Protein AF-A0AAV2IL56-F1 (afdb_monomer)

Mean predicted aligned error: 8.94 Å

Solvent-accessible surface area (backbone atoms only — not comparable to full-atom values): 4453 Å² total; per-residue (Å²): 116,92,79,86,81,94,77,74,90,60,84,66,76,82,43,36,76,92,33,35,73,49,68,42,69,79,79,70,42,42,39,42,32,79,31,33,34,62,78,30,18,77,39,69,43,72,56,52,81,74,64,78,56,61,92,75,43,47,68,43,61,55,96,32,37,81,40,67,43,78,111

Secondary structure (DSSP, 8-state):
--S---S---------TTTEEEEETTTTEEEEPTTEESTTS-EEP-GGGG--SPTTEEEEEETTEEEEEE-

Radius of gyration: 16.88 Å; Cα contacts (8 Å, |Δi|>4): 126; chains: 1; bounding box: 32×14×53 Å

Foldseek 3Di:
DPDDDDDDLPLDQPADPLFFPDAPSVVSATHGDQQFDDRRSPDGDQPCVVVPEDPQWDWDQDSSDIDTHHD

Organism: Lymnaea stagnalis (NCBI:txid6523)

Nearest PDB structures (foldseek):
  4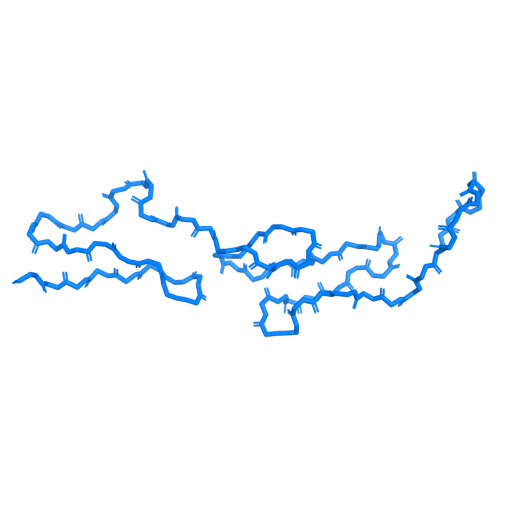cue-assembly1_A-2  TM=7.996E-01  e=6.418E-04  Homo sapiens
  9b3n-assembly1_A  TM=7.610E-01  e=9.654E-04  Homo sapiens
  4xl1-assembly2_D  TM=6.916E-01  e=9.654E-04  Rattus norvegicus
  5uk5-assembly1_A  TM=7.092E-01  e=1.452E-03  Rattus norvegicus
  5fm9-assembly1_A-2  TM=5.870E-01  e=1.033E-03  Homo sapiens

pLDDT: mean 80.7, std 12.44, range [47.09, 92.62]

Sequence (71 aa):
CPQHWAKGCIPSCSCAKHKTLYCDINKGECVCKPGWTGYNCEMEVDLCSSNSCPANTTCETEDGILSCRCK

Structure (mmCIF, N/CA/C/O backbone):
data_AF-A0AAV2IL56-F1
#
_entry.id   AF-A0AAV2IL56-F1
#
loop_
_atom_site.group_PDB
_atom_site.id
_atom_site.type_symbol
_atom_site.label_atom_id
_atom_site.label_alt_id
_atom_site.label_comp_id
_atom_site.label_asym_id
_atom_site.label_entity_id
_atom_site.label_seq_id
_atom_site.pdbx_PDB_ins_code
_atom_site.Cartn_x
_atom_site.Cartn_y
_atom_site.Cartn_z
_atom_site.occupancy
_atom_site.B_iso_or_equiv
_atom_site.auth_seq_id
_atom_site.auth_comp_id
_atom_site.auth_asym_id
_atom_site.auth_atom_id
_atom_site.pdbx_PDB_model_num
ATOM 1 N N . CYS A 1 1 ? 9.083 -2.673 -23.064 1.00 51.31 1 CYS A N 1
ATOM 2 C CA . CYS A 1 1 ? 7.675 -2.472 -23.470 1.00 51.31 1 CYS A CA 1
ATOM 3 C C . CYS A 1 1 ? 7.531 -2.661 -24.972 1.00 51.31 1 CYS A C 1
ATOM 5 O O . CYS A 1 1 ? 8.485 -2.338 -25.681 1.00 51.31 1 CYS A O 1
ATOM 7 N N . PRO A 1 2 ? 6.397 -3.194 -25.458 1.00 56.81 2 PRO A N 1
ATOM 8 C CA . PRO A 1 2 ? 6.171 -3.428 -26.877 1.00 56.81 2 PRO A CA 1
ATOM 9 C C . PRO A 1 2 ? 6.117 -2.076 -27.601 1.00 56.81 2 PRO A C 1
ATOM 11 O O . PRO A 1 2 ? 5.157 -1.327 -27.519 1.00 56.81 2 PRO A O 1
ATOM 14 N N . GLN A 1 3 ? 7.268 -1.729 -28.163 1.00 64.88 3 GLN A N 1
ATOM 15 C CA . GLN A 1 3 ? 7.520 -0.918 -29.346 1.00 64.88 3 GLN A CA 1
ATOM 16 C C . GLN A 1 3 ? 6.423 0.091 -29.784 1.00 64.88 3 GLN A C 1
ATOM 18 O O . GLN A 1 3 ? 5.481 -0.252 -30.487 1.00 64.88 3 GLN A O 1
ATOM 23 N N . HIS A 1 4 ? 6.718 1.367 -29.468 1.00 53.69 4 HIS A N 1
ATOM 24 C CA . HIS A 1 4 ? 6.367 2.626 -30.165 1.00 53.69 4 HIS A CA 1
ATOM 25 C C . HIS A 1 4 ? 5.118 3.429 -29.732 1.00 53.69 4 HIS A C 1
ATOM 27 O O . HIS A 1 4 ? 4.069 3.357 -30.353 1.00 53.69 4 HIS A O 1
ATOM 33 N N . TRP A 1 5 ? 5.309 4.375 -28.799 1.00 47.09 5 TRP A N 1
ATOM 34 C CA . TRP A 1 5 ? 5.449 5.808 -29.134 1.00 47.09 5 TRP A CA 1
ATOM 35 C C . TRP A 1 5 ? 6.277 6.512 -28.043 1.00 47.09 5 TRP A C 1
ATOM 37 O O . TRP A 1 5 ? 6.137 6.245 -26.852 1.00 47.09 5 TRP A O 1
ATOM 47 N N . ALA A 1 6 ? 7.232 7.338 -28.457 1.00 51.22 6 ALA A N 1
ATOM 48 C CA . ALA A 1 6 ? 8.356 7.776 -27.639 1.00 51.22 6 ALA A CA 1
ATOM 49 C C . ALA A 1 6 ? 7.997 8.844 -26.591 1.00 51.22 6 ALA A C 1
ATOM 51 O O . ALA A 1 6 ? 7.722 9.977 -26.970 1.00 51.22 6 ALA A O 1
ATOM 52 N N . LYS A 1 7 ? 8.136 8.496 -25.299 1.00 50.53 7 LYS A N 1
ATOM 53 C CA . LYS A 1 7 ? 8.923 9.223 -24.273 1.00 50.53 7 LYS A CA 1
ATOM 54 C C . LYS A 1 7 ? 9.262 8.278 -23.110 1.00 50.53 7 LYS A C 1
ATOM 56 O O . LYS A 1 7 ? 8.491 8.152 -22.175 1.00 50.53 7 LYS A O 1
ATOM 61 N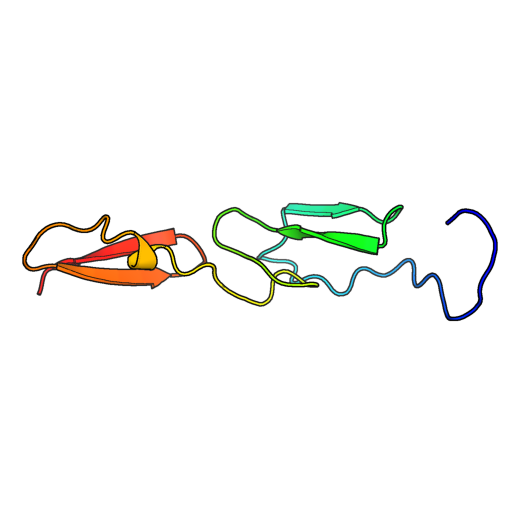 N . GLY A 1 8 ? 10.421 7.619 -23.198 1.00 53.62 8 GLY A N 1
ATOM 62 C CA . GLY A 1 8 ? 11.078 6.931 -22.081 1.00 53.62 8 GLY A CA 1
ATOM 63 C C . GLY A 1 8 ? 10.275 5.803 -21.430 1.00 53.62 8 GLY A C 1
ATOM 64 O O . GLY A 1 8 ? 9.566 6.026 -20.458 1.00 53.62 8 GLY A O 1
ATOM 65 N N . CYS A 1 9 ? 10.486 4.557 -21.864 1.00 58.78 9 CYS A N 1
ATOM 66 C CA . CYS A 1 9 ? 10.308 3.437 -20.941 1.00 58.78 9 CYS A CA 1
ATOM 67 C C . CYS A 1 9 ? 11.410 3.558 -19.898 1.00 58.78 9 CYS A C 1
ATOM 69 O O . CYS A 1 9 ? 12.507 3.050 -20.107 1.00 58.78 9 CYS A O 1
ATOM 71 N N . ILE A 1 10 ? 11.157 4.309 -18.832 1.00 57.81 10 ILE A N 1
ATOM 72 C CA . ILE A 1 10 ? 12.050 4.340 -17.690 1.00 57.81 10 ILE A CA 1
ATOM 73 C C . ILE A 1 10 ? 11.845 2.981 -17.011 1.00 57.81 10 ILE A C 1
ATOM 75 O O . ILE A 1 10 ? 10.770 2.754 -16.461 1.00 57.81 10 ILE A O 1
ATOM 79 N N . PRO A 1 11 ? 12.818 2.050 -17.026 1.00 59.31 11 PRO A N 1
ATOM 80 C CA . PRO A 1 11 ? 12.687 0.794 -16.289 1.00 59.31 11 PRO A CA 1
ATOM 81 C C . PRO A 1 11 ? 12.827 1.027 -14.774 1.00 59.31 11 PRO A C 1
ATOM 83 O O . PRO A 1 11 ? 13.044 0.086 -14.015 1.00 59.31 11 PRO A O 1
ATOM 86 N N . SER A 1 12 ? 12.766 2.286 -14.327 1.00 65.38 12 SER A N 1
ATOM 87 C CA . SER A 1 12 ? 12.810 2.655 -12.927 1.00 65.38 12 SER A CA 1
ATOM 88 C C . SER A 1 12 ? 11.403 2.942 -12.448 1.00 65.38 12 SER A C 1
ATOM 90 O O . SER A 1 12 ? 10.742 3.881 -12.892 1.00 65.38 12 SER A O 1
ATOM 92 N N . CYS A 1 13 ? 10.986 2.147 -11.487 1.00 72.19 13 CYS A N 1
ATOM 93 C CA . CYS A 1 13 ? 9.773 2.399 -10.761 1.00 72.19 13 CYS A CA 1
ATOM 94 C C . CYS A 1 13 ? 10.038 3.443 -9.682 1.00 72.19 13 CYS A C 1
ATOM 96 O O . CYS A 1 13 ? 10.833 3.208 -8.772 1.00 72.19 13 CYS A O 1
ATOM 98 N N . SER A 1 14 ? 9.345 4.572 -9.767 1.00 82.06 14 SER A N 1
ATOM 99 C CA . SER A 1 14 ? 9.404 5.643 -8.767 1.00 82.06 14 SER A CA 1
ATOM 100 C C . SER A 1 14 ? 8.446 5.394 -7.592 1.00 82.06 14 SER A C 1
ATOM 102 O O . SER A 1 14 ? 7.966 6.338 -6.972 1.00 82.06 14 SER A O 1
ATOM 104 N N . CYS A 1 15 ? 8.157 4.126 -7.281 1.00 87.06 15 CYS A N 1
ATOM 105 C CA . CYS A 1 15 ? 7.220 3.747 -6.229 1.00 87.06 15 CYS A CA 1
ATOM 106 C C . CYS A 1 15 ? 7.780 4.024 -4.828 1.00 87.06 15 CYS A C 1
ATOM 108 O O . CYS A 1 15 ? 8.980 3.886 -4.566 1.00 87.06 15 CYS A O 1
ATOM 110 N N . ALA A 1 16 ? 6.893 4.295 -3.875 1.00 88.88 16 ALA A N 1
ATOM 111 C CA . ALA A 1 16 ? 7.244 4.374 -2.469 1.00 88.88 16 ALA A CA 1
ATOM 112 C C . ALA A 1 16 ? 7.641 2.988 -1.929 1.00 88.88 16 ALA A C 1
ATOM 114 O O . ALA A 1 16 ? 6.791 2.123 -1.706 1.00 88.88 16 ALA A O 1
ATOM 115 N N . LYS A 1 17 ? 8.940 2.782 -1.667 1.00 81.06 17 LYS A N 1
ATOM 116 C CA . LYS A 1 17 ? 9.508 1.483 -1.251 1.00 81.06 17 LYS A CA 1
ATOM 117 C C . LYS A 1 17 ? 8.775 0.800 -0.089 1.00 81.06 17 LYS A C 1
ATOM 119 O O . LYS A 1 17 ? 8.600 -0.410 -0.125 1.00 81.06 17 LYS A O 1
ATOM 124 N N . HIS A 1 18 ? 8.340 1.545 0.929 1.00 87.06 18 HIS A N 1
ATOM 125 C CA . HIS A 1 18 ? 7.683 0.960 2.109 1.00 87.06 18 HIS A CA 1
ATOM 126 C C . HIS A 1 18 ? 6.193 0.664 1.912 1.00 87.06 18 HIS A C 1
ATOM 128 O O . HIS A 1 18 ? 5.616 -0.091 2.691 1.00 87.06 18 HIS A O 1
ATOM 134 N N . LYS A 1 19 ? 5.591 1.216 0.859 1.00 91.31 19 LYS A N 1
ATOM 135 C CA . LYS A 1 19 ? 4.140 1.252 0.622 1.00 91.31 19 LYS A CA 1
ATOM 136 C C . LYS A 1 19 ? 3.726 0.450 -0.608 1.00 91.31 19 LYS A C 1
ATOM 138 O O . LYS A 1 19 ? 2.549 0.285 -0.896 1.00 91.31 19 LYS A O 1
ATOM 143 N N . THR A 1 20 ? 4.717 -0.075 -1.317 1.00 90.00 20 THR A N 1
ATOM 144 C CA . THR A 1 20 ? 4.573 -0.879 -2.526 1.00 90.00 20 THR A CA 1
ATOM 145 C C . THR A 1 20 ? 4.883 -2.332 -2.178 1.00 90.00 20 THR A C 1
ATOM 147 O O . THR A 1 20 ? 5.848 -2.602 -1.465 1.00 90.00 20 THR A O 1
ATOM 150 N N . LEU A 1 21 ? 4.063 -3.268 -2.652 1.00 90.25 21 LEU A N 1
ATOM 151 C CA . LEU A 1 21 ? 4.332 -4.706 -2.582 1.00 90.25 21 LEU A CA 1
ATOM 152 C C . LEU A 1 21 ? 5.423 -5.084 -3.581 1.00 90.25 21 LEU A C 1
ATOM 154 O O . LEU A 1 21 ? 6.443 -5.654 -3.208 1.00 90.25 21 LEU A O 1
ATOM 158 N N . TYR A 1 22 ? 5.214 -4.739 -4.849 1.00 86.94 22 TYR A N 1
ATOM 159 C CA . TYR A 1 22 ? 6.190 -4.910 -5.917 1.00 86.94 22 TYR A CA 1
ATOM 160 C C . TYR A 1 22 ? 5.894 -3.931 -7.054 1.00 86.94 22 TYR A C 1
ATOM 162 O O . TYR A 1 22 ? 4.780 -3.428 -7.185 1.00 86.94 22 TYR A O 1
ATOM 170 N N . CYS A 1 23 ? 6.895 -3.646 -7.883 1.00 85.38 23 CYS A N 1
ATOM 171 C CA . CYS A 1 23 ? 6.668 -2.905 -9.115 1.00 85.38 23 CYS A CA 1
ATOM 172 C C . CYS A 1 23 ? 6.570 -3.864 -10.297 1.00 85.38 23 CYS A C 1
ATOM 174 O O . CYS A 1 23 ? 7.462 -4.692 -10.498 1.00 85.38 23 CYS A O 1
ATOM 176 N N . ASP A 1 24 ? 5.524 -3.716 -11.104 1.00 84.75 24 ASP A N 1
ATOM 177 C CA . ASP A 1 24 ? 5.438 -4.371 -12.400 1.00 84.75 24 ASP A CA 1
ATOM 178 C C . ASP A 1 24 ? 6.200 -3.537 -13.437 1.00 84.75 24 ASP A C 1
ATOM 180 O O . ASP A 1 24 ? 5.662 -2.623 -14.061 1.00 84.75 24 ASP A O 1
ATOM 184 N N . ILE A 1 25 ? 7.477 -3.865 -13.635 1.00 77.06 25 ILE A N 1
ATOM 185 C CA . ILE A 1 25 ? 8.354 -3.201 -14.612 1.00 77.06 25 ILE A CA 1
ATOM 186 C C . ILE A 1 25 ? 7.880 -3.353 -16.065 1.00 77.06 25 ILE A C 1
ATOM 188 O O . ILE A 1 25 ? 8.313 -2.593 -16.930 1.00 77.06 25 ILE A O 1
ATOM 192 N N . ASN A 1 26 ? 7.016 -4.334 -16.358 1.00 75.88 26 ASN A N 1
ATOM 193 C CA . ASN A 1 26 ? 6.500 -4.543 -17.710 1.00 75.88 26 ASN A CA 1
ATOM 194 C C . ASN A 1 26 ? 5.393 -3.541 -18.031 1.00 75.88 26 ASN A C 1
ATOM 196 O O . ASN A 1 26 ? 5.281 -3.100 -19.177 1.00 75.88 26 ASN A O 1
ATOM 200 N N . LYS A 1 27 ? 4.597 -3.190 -17.017 1.00 75.12 27 LYS A N 1
ATOM 201 C CA . LYS A 1 27 ? 3.522 -2.196 -17.106 1.00 75.12 27 LYS A CA 1
ATOM 202 C C . LYS A 1 27 ? 3.967 -0.793 -16.692 1.00 75.12 27 LYS A C 1
ATOM 204 O O . LYS A 1 27 ? 3.344 0.178 -17.098 1.00 75.12 27 LYS A O 1
ATOM 209 N N . GLY A 1 28 ? 5.061 -0.685 -15.939 1.00 75.25 28 GLY A N 1
ATOM 210 C CA . GLY A 1 28 ? 5.489 0.565 -15.312 1.00 75.25 28 GLY A CA 1
ATOM 211 C C . GLY A 1 28 ? 4.579 0.976 -14.154 1.00 75.25 28 GLY A C 1
ATOM 212 O O . GLY A 1 28 ? 4.465 2.162 -13.869 1.00 75.25 28 GLY A O 1
ATOM 213 N N . GLU A 1 29 ? 3.917 0.010 -13.514 1.00 80.38 29 GLU A N 1
ATOM 214 C CA . GLU A 1 29 ? 2.907 0.255 -12.484 1.00 80.38 29 GLU A CA 1
ATOM 215 C C . GLU A 1 29 ? 3.376 -0.238 -11.113 1.00 80.38 29 GLU A C 1
ATOM 217 O O . GLU A 1 29 ? 3.983 -1.306 -10.975 1.00 80.38 29 GLU A O 1
ATOM 222 N N . CYS A 1 30 ? 3.066 0.539 -10.078 1.00 89.62 30 CYS A N 1
ATOM 223 C CA . CYS A 1 30 ? 3.343 0.197 -8.691 1.00 89.62 30 CYS A CA 1
ATOM 224 C C . CYS A 1 30 ? 2.170 -0.590 -8.107 1.00 89.62 30 CYS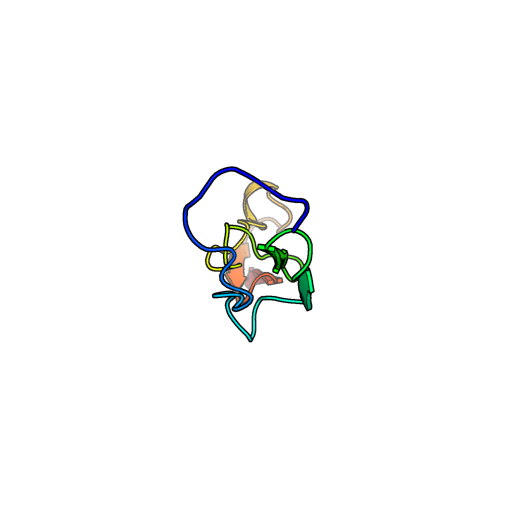 A C 1
ATOM 226 O O . CYS A 1 30 ? 1.049 -0.092 -8.047 1.00 89.62 30 CYS A O 1
ATOM 228 N N . VAL A 1 31 ? 2.421 -1.810 -7.634 1.00 90.38 31 VAL A N 1
ATOM 229 C CA . VAL A 1 31 ? 1.406 -2.574 -6.905 1.00 90.38 31 VAL A CA 1
ATOM 230 C C . VAL A 1 31 ? 1.494 -2.199 -5.436 1.00 90.38 31 VAL A C 1
ATOM 232 O O . VAL A 1 31 ? 2.451 -2.557 -4.750 1.00 90.38 31 VAL A O 1
ATOM 235 N N . CYS A 1 32 ? 0.510 -1.448 -4.958 1.00 92.62 32 CYS A N 1
ATOM 236 C CA . CYS A 1 32 ? 0.495 -0.904 -3.605 1.00 92.62 32 CYS A CA 1
ATOM 237 C C . CYS A 1 32 ? 0.146 -1.949 -2.548 1.00 92.62 32 CYS A C 1
ATOM 239 O O . CYS A 1 32 ? -0.553 -2.928 -2.810 1.00 92.62 32 CYS A O 1
ATOM 241 N N . LYS A 1 33 ? 0.647 -1.735 -1.329 1.00 92.06 33 LYS A N 1
ATOM 242 C CA . LYS A 1 33 ? 0.194 -2.472 -0.150 1.00 92.06 33 LYS A CA 1
ATOM 243 C C . LYS A 1 33 ? -1.283 -2.162 0.122 1.00 92.06 33 LYS A C 1
ATOM 245 O O . LYS A 1 33 ? -1.747 -1.080 -0.236 1.00 92.06 33 LYS A O 1
ATOM 250 N N . PRO A 1 34 ? -2.019 -3.080 0.772 1.00 88.75 34 PRO A N 1
ATOM 251 C CA . PRO A 1 34 ? -3.364 -2.786 1.256 1.00 88.75 34 PRO A CA 1
ATOM 252 C C . PRO A 1 34 ? -3.364 -1.489 2.071 1.00 88.75 34 PRO A C 1
ATOM 254 O O . PRO A 1 34 ? -2.450 -1.272 2.864 1.00 88.75 34 PRO A O 1
ATOM 257 N N . GLY A 1 35 ? -4.348 -0.623 1.831 1.00 89.94 35 GLY A N 1
ATOM 258 C CA . GLY A 1 35 ? -4.418 0.691 2.473 1.00 89.94 35 GLY A CA 1
ATOM 259 C C . GLY A 1 35 ? -3.602 1.797 1.797 1.00 89.94 35 GLY A C 1
ATOM 260 O O . GLY A 1 35 ? -3.621 2.923 2.279 1.00 89.94 35 GLY A O 1
ATOM 261 N N . TRP A 1 36 ? -2.935 1.521 0.672 1.00 92.38 36 TRP A N 1
ATOM 262 C CA . TRP A 1 36 ? -2.208 2.516 -0.120 1.00 92.38 36 TRP A CA 1
ATOM 263 C C . TRP A 1 36 ? -2.696 2.549 -1.569 1.00 92.38 36 TRP A C 1
ATOM 265 O O . TRP A 1 36 ? -3.076 1.532 -2.147 1.00 92.38 36 TRP A O 1
ATOM 275 N N . THR A 1 37 ? -2.680 3.735 -2.163 1.00 90.56 37 THR A N 1
ATOM 276 C CA . THR A 1 37 ? -3.146 4.020 -3.520 1.00 90.56 37 THR A CA 1
ATOM 277 C C . THR A 1 37 ? -2.319 5.145 -4.155 1.00 90.56 37 THR A C 1
ATOM 279 O O . THR A 1 37 ? -1.427 5.723 -3.529 1.00 90.56 37 THR A O 1
ATOM 282 N N . GLY A 1 38 ? -2.591 5.448 -5.421 1.00 89.06 38 GLY A N 1
ATOM 283 C CA . GLY A 1 38 ? -1.837 6.408 -6.228 1.00 89.06 38 GLY A CA 1
ATOM 284 C C . GLY A 1 38 ? -0.854 5.755 -7.189 1.00 89.06 38 GLY A C 1
ATOM 285 O O . GLY A 1 38 ? -0.631 4.547 -7.157 1.00 89.06 38 GLY A O 1
ATOM 286 N N . TYR A 1 39 ? -0.281 6.570 -8.075 1.00 86.50 39 TYR A N 1
ATOM 287 C CA . TYR A 1 39 ? 0.600 6.094 -9.143 1.00 86.50 39 TYR A CA 1
ATOM 288 C C . TYR A 1 39 ? 1.890 5.468 -8.590 1.00 86.50 39 TYR A C 1
ATOM 290 O O . TYR A 1 39 ? 2.398 4.497 -9.141 1.00 86.50 39 TYR A O 1
ATOM 298 N N . ASN A 1 40 ? 2.384 5.993 -7.467 1.00 88.50 40 ASN A N 1
ATOM 299 C CA . ASN A 1 40 ? 3.584 5.543 -6.771 1.00 88.50 40 ASN A CA 1
ATOM 300 C C . ASN A 1 40 ? 3.289 4.990 -5.365 1.00 88.50 40 ASN A C 1
ATOM 302 O O . ASN A 1 40 ? 4.220 4.863 -4.564 1.00 88.50 40 ASN A O 1
ATOM 306 N N . CYS A 1 41 ? 2.036 4.661 -5.035 1.00 91.94 41 CYS A N 1
ATOM 307 C CA . CYS A 1 41 ? 1.622 4.259 -3.682 1.00 91.94 41 CYS A CA 1
ATOM 308 C C . CYS A 1 41 ? 1.932 5.329 -2.621 1.00 91.94 41 CYS A C 1
ATOM 310 O O . CYS A 1 41 ? 2.407 5.044 -1.518 1.00 91.94 41 CYS A O 1
ATOM 312 N N . GLU A 1 42 ? 1.742 6.590 -2.996 1.00 90.12 42 GLU A N 1
ATOM 313 C CA . GLU A 1 42 ? 2.016 7.756 -2.170 1.00 90.12 42 GLU A CA 1
ATOM 314 C C . GLU A 1 42 ? 0.825 8.177 -1.303 1.00 90.12 42 GLU A C 1
ATOM 316 O O . GLU A 1 42 ? 1.050 8.819 -0.277 1.00 90.12 42 GLU A O 1
ATOM 321 N N . MET A 1 43 ? -0.398 7.786 -1.674 1.00 90.12 43 MET A N 1
ATOM 322 C CA . MET A 1 43 ? -1.637 8.154 -0.985 1.00 90.12 43 MET A CA 1
ATOM 323 C C . MET A 1 43 ? -2.126 7.019 -0.086 1.00 90.12 43 MET A C 1
ATOM 325 O O . MET A 1 43 ? -2.139 5.864 -0.503 1.00 90.12 43 MET A O 1
ATOM 329 N N . GLU A 1 44 ? -2.573 7.336 1.126 1.00 90.12 44 GLU A N 1
ATOM 330 C CA . GLU A 1 44 ? -3.289 6.377 1.973 1.00 90.12 44 GLU A CA 1
ATOM 331 C C . GLU A 1 44 ? -4.743 6.273 1.520 1.00 90.12 44 GLU A C 1
ATOM 333 O O . GLU A 1 44 ? -5.387 7.266 1.177 1.00 90.12 44 GLU A O 1
ATOM 33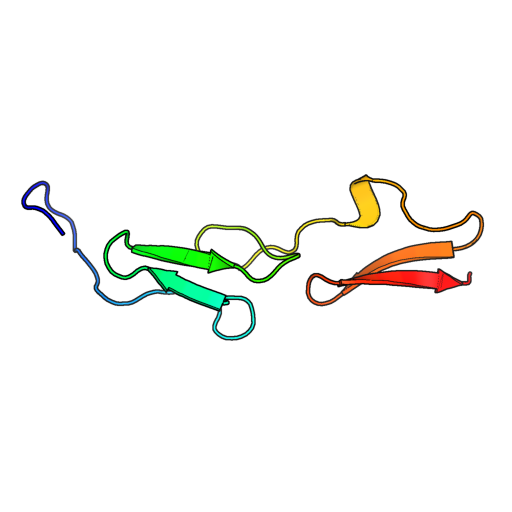8 N N . VAL A 1 45 ? -5.261 5.051 1.499 1.00 90.69 45 VAL A N 1
ATOM 339 C CA . VAL A 1 45 ? -6.688 4.806 1.322 1.00 90.69 45 VAL A CA 1
ATOM 340 C C . VAL A 1 45 ? -7.364 5.151 2.635 1.00 90.69 45 VAL A C 1
ATOM 342 O O . VAL A 1 45 ? -7.021 4.577 3.661 1.00 90.69 45 VAL A O 1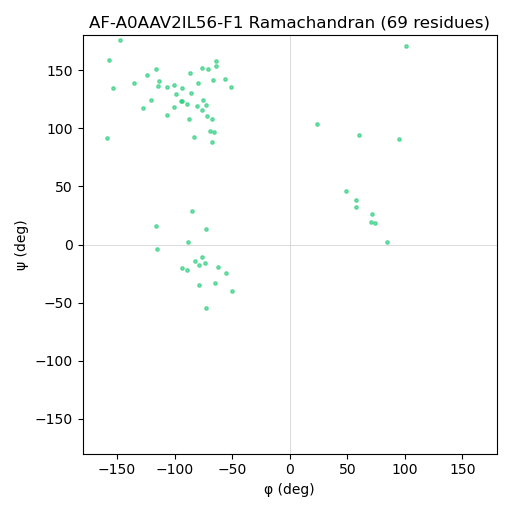
ATOM 345 N N . ASP A 1 46 ? -8.347 6.044 2.599 1.00 87.44 46 ASP A N 1
ATOM 346 C CA . ASP A 1 46 ? -9.141 6.343 3.783 1.00 87.44 46 ASP A CA 1
ATOM 347 C C . ASP A 1 46 ? -10.037 5.149 4.146 1.00 87.44 46 ASP A C 1
ATOM 349 O O . ASP A 1 46 ? -11.124 4.953 3.594 1.00 87.44 46 ASP A O 1
ATOM 353 N N . LEU A 1 47 ? -9.568 4.337 5.094 1.00 85.19 47 LEU A N 1
ATOM 354 C CA . LEU A 1 47 ? -10.306 3.185 5.605 1.00 85.19 47 LEU A CA 1
ATOM 355 C C . LEU A 1 47 ? -11.464 3.614 6.521 1.00 85.19 47 LEU A C 1
ATOM 357 O O . LEU A 1 47 ? -12.386 2.830 6.758 1.00 85.19 47 LEU A O 1
ATOM 361 N N . CYS A 1 48 ? -11.468 4.865 6.987 1.00 85.94 48 CYS A N 1
ATOM 362 C CA . CYS A 1 48 ? -12.521 5.415 7.835 1.00 85.94 48 CYS A CA 1
ATOM 363 C C . CYS A 1 48 ? -13.777 5.811 7.062 1.00 85.94 48 CYS A C 1
ATOM 365 O O . CYS A 1 48 ? -14.853 5.882 7.658 1.00 85.94 48 CYS A O 1
ATOM 367 N N . SER A 1 49 ? -13.688 5.973 5.738 1.00 83.94 49 SER A N 1
ATOM 368 C CA . SER A 1 49 ? -14.834 6.277 4.871 1.00 83.94 49 SER A CA 1
ATOM 369 C C . SER A 1 49 ? -15.990 5.266 4.991 1.00 83.94 49 SER A C 1
ATOM 371 O O . SER A 1 49 ? -17.139 5.610 4.724 1.00 83.94 49 SER A O 1
ATOM 373 N N . SER A 1 50 ? -15.723 4.024 5.420 1.00 80.12 50 SER A N 1
ATOM 374 C CA . SER A 1 50 ? -16.755 2.993 5.633 1.00 80.12 50 SER A CA 1
ATOM 375 C C . SER A 1 50 ? -17.380 2.985 7.040 1.00 80.12 50 SER A C 1
ATOM 377 O O . SER A 1 50 ? -18.219 2.129 7.312 1.00 80.12 50 SER A O 1
ATOM 379 N N . ASN A 1 51 ? -17.002 3.904 7.943 1.00 71.00 51 ASN A N 1
ATOM 380 C CA . ASN A 1 51 ? -17.460 3.937 9.344 1.00 71.00 51 ASN A CA 1
ATOM 381 C C . ASN A 1 51 ? -17.352 2.574 10.056 1.00 71.00 51 ASN A C 1
ATOM 383 O O . ASN A 1 51 ? -18.273 2.125 10.737 1.00 71.00 51 ASN A O 1
ATOM 387 N N . SER A 1 52 ? -16.216 1.894 9.898 1.00 81.62 52 SER A N 1
ATOM 388 C CA . SER A 1 52 ? -15.999 0.564 10.485 1.00 81.62 52 SER A CA 1
ATOM 389 C C . SER A 1 52 ? -15.714 0.582 11.994 1.00 81.62 52 SER A C 1
ATOM 391 O O . SER A 1 52 ? -15.707 -0.476 12.621 1.00 81.62 52 SER A O 1
ATOM 393 N N . CYS A 1 53 ? -15.474 1.755 12.587 1.00 86.44 53 CYS A N 1
ATOM 394 C CA . CYS A 1 53 ? -15.161 1.884 14.008 1.00 86.44 53 CYS A CA 1
ATOM 395 C C . CYS A 1 53 ? -16.428 1.986 14.892 1.00 86.44 53 CYS A C 1
ATOM 397 O O . CYS A 1 53 ? -17.432 2.563 14.470 1.00 86.44 53 CYS A O 1
ATOM 399 N N . PRO A 1 54 ? -16.398 1.470 16.138 1.00 85.12 54 PRO A N 1
ATOM 400 C CA . PRO A 1 54 ? -17.525 1.544 17.070 1.00 85.12 54 PRO A CA 1
ATOM 401 C C . PRO A 1 54 ? -17.897 2.978 17.478 1.00 85.12 54 PRO A C 1
ATOM 403 O O . PRO A 1 54 ? -17.064 3.887 17.475 1.00 85.12 54 PRO A O 1
ATOM 406 N N . ALA A 1 55 ? -19.136 3.172 17.940 1.00 82.81 55 ALA A N 1
ATOM 407 C CA . ALA A 1 55 ? -19.551 4.431 18.559 1.00 82.81 55 ALA A CA 1
ATOM 408 C C . ALA A 1 55 ? -18.639 4.793 19.753 1.00 82.81 55 ALA A C 1
ATOM 410 O O . ALA A 1 55 ? -18.246 3.917 20.522 1.00 82.81 55 ALA A O 1
ATOM 411 N N . ASN A 1 56 ? -18.334 6.086 19.918 1.00 86.12 56 ASN A N 1
ATOM 412 C CA . ASN A 1 56 ? -17.379 6.633 20.903 1.00 86.12 56 ASN A CA 1
ATOM 413 C C . ASN A 1 56 ? -15.892 6.329 20.635 1.00 86.12 56 ASN A C 1
ATOM 415 O O . ASN A 1 56 ? -15.063 6.461 21.535 1.00 86.12 56 ASN A O 1
ATOM 419 N N . THR A 1 57 ? -15.536 5.971 19.402 1.00 89.56 57 THR A N 1
ATOM 420 C CA . THR A 1 57 ? -14.136 5.900 18.961 1.00 89.56 57 THR A CA 1
ATOM 421 C C . THR A 1 57 ? -13.867 6.913 17.848 1.00 89.56 57 THR A C 1
ATOM 423 O O . THR A 1 57 ? -14.770 7.295 17.102 1.00 89.56 57 THR A O 1
ATOM 426 N N . THR A 1 58 ? -12.629 7.387 17.765 1.00 88.75 58 THR A N 1
ATOM 427 C CA . THR A 1 58 ? -12.101 8.188 16.663 1.00 88.75 58 THR A CA 1
ATOM 428 C C . THR A 1 58 ? -11.437 7.237 15.678 1.0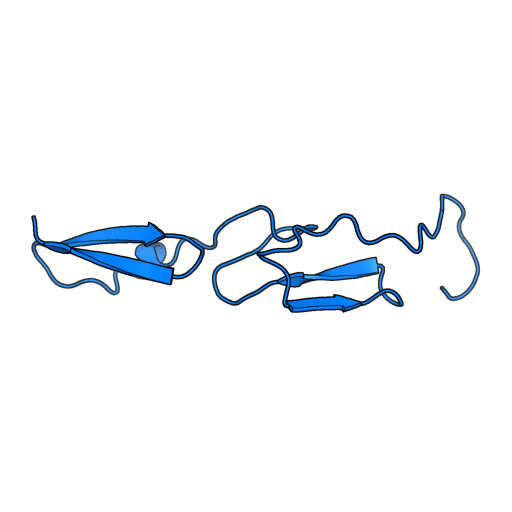0 88.75 58 THR A C 1
ATOM 430 O O . THR A 1 58 ? -10.558 6.464 16.060 1.00 88.75 58 THR A O 1
ATOM 433 N N . CYS A 1 59 ? -11.879 7.273 14.425 1.00 89.00 59 CYS A N 1
ATOM 434 C CA . CYS A 1 59 ? -11.264 6.498 13.359 1.00 89.00 59 CYS A CA 1
ATOM 435 C C . CYS A 1 59 ? -10.086 7.268 12.767 1.00 89.00 59 CYS A C 1
ATOM 437 O O . CYS A 1 59 ? -10.231 8.437 12.410 1.00 89.00 59 CYS A O 1
ATOM 439 N N . GLU A 1 60 ? -8.947 6.601 12.640 1.00 89.12 60 GLU A N 1
ATOM 440 C CA . GLU A 1 60 ? -7.747 7.114 11.995 1.00 89.12 60 GLU A CA 1
ATOM 441 C C . GLU A 1 60 ? -7.174 6.023 11.084 1.00 89.12 60 GLU A C 1
ATOM 443 O O . GLU A 1 60 ? -7.148 4.846 11.445 1.00 89.12 60 GLU A O 1
ATOM 448 N N . THR A 1 61 ? -6.715 6.398 9.892 1.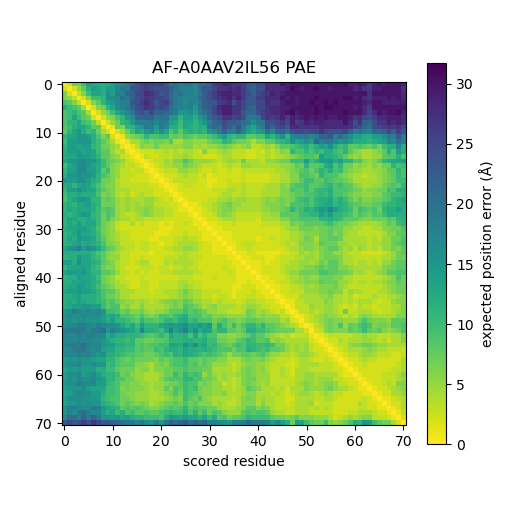00 85.94 61 THR A N 1
ATOM 449 C CA . THR A 1 61 ? -5.900 5.500 9.067 1.00 85.94 61 THR A CA 1
ATOM 450 C C . THR A 1 61 ? -4.436 5.815 9.351 1.00 85.94 61 THR A C 1
ATOM 452 O O . THR A 1 61 ? -4.034 6.967 9.221 1.00 85.94 61 THR A O 1
ATOM 455 N N . GLU A 1 62 ? -3.658 4.815 9.764 1.00 85.81 62 GLU A N 1
ATOM 456 C CA . GLU A 1 62 ? -2.227 4.950 10.062 1.00 85.81 62 GLU A CA 1
ATOM 457 C C . GLU A 1 62 ? -1.457 3.885 9.269 1.00 85.81 62 GLU A C 1
ATOM 459 O O . GLU A 1 62 ? -1.702 2.689 9.422 1.00 85.81 62 GLU A O 1
ATOM 464 N N . ASP A 1 63 ? -0.570 4.307 8.369 1.00 85.38 63 ASP A N 1
ATOM 465 C CA . ASP A 1 63 ? 0.244 3.436 7.512 1.00 85.38 63 ASP A CA 1
ATOM 466 C C . ASP A 1 63 ? -0.563 2.469 6.614 1.00 85.38 63 ASP A C 1
ATOM 468 O O . ASP A 1 63 ? -0.132 1.358 6.277 1.00 85.38 63 ASP A O 1
ATOM 472 N N . GLY A 1 64 ? -1.754 2.895 6.183 1.00 82.75 64 GLY A N 1
ATOM 473 C CA . GLY A 1 64 ? -2.699 2.057 5.436 1.00 82.75 64 GLY A CA 1
ATOM 474 C C . GLY A 1 64 ? -3.413 1.005 6.298 1.00 82.7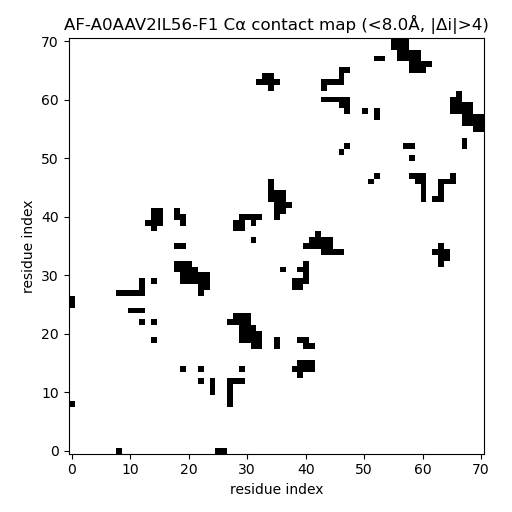5 64 GLY A C 1
ATOM 475 O O . GLY A 1 64 ? -3.962 0.034 5.774 1.00 82.75 64 GLY A O 1
ATOM 476 N N . ILE A 1 65 ? -3.412 1.178 7.620 1.00 85.00 65 ILE A N 1
ATOM 477 C CA . ILE A 1 65 ? -4.108 0.318 8.577 1.00 85.00 65 ILE A CA 1
ATOM 478 C C . ILE A 1 65 ? -5.221 1.122 9.249 1.00 85.00 65 ILE A C 1
ATOM 480 O O . ILE A 1 65 ? -5.035 2.271 9.643 1.00 85.00 65 ILE A O 1
ATOM 484 N N . LEU A 1 66 ? -6.393 0.503 9.391 1.00 87.56 66 LEU A N 1
ATOM 485 C CA . LEU A 1 66 ? -7.509 1.075 10.136 1.00 87.56 66 LEU A CA 1
ATOM 486 C C . LEU A 1 66 ? -7.193 1.020 11.636 1.00 87.56 66 LEU A C 1
ATOM 488 O O . LEU A 1 66 ? -7.041 -0.068 12.195 1.00 87.56 66 LEU A O 1
ATOM 492 N N . SER A 1 67 ? -7.154 2.177 12.288 1.00 88.31 67 SER A N 1
ATOM 493 C CA . SER A 1 67 ? -6.958 2.314 13.727 1.00 88.31 67 SER A CA 1
ATOM 494 C C . SER A 1 67 ? -8.155 3.030 14.351 1.00 88.31 67 SER A C 1
ATOM 496 O O . SER A 1 67 ? -8.523 4.133 13.954 1.00 88.31 67 SER A O 1
ATOM 498 N N . CYS A 1 68 ? -8.792 2.405 15.340 1.00 90.12 68 CYS A N 1
ATOM 499 C CA . CYS A 1 68 ? -9.870 3.027 16.106 1.00 90.12 68 CYS A CA 1
ATOM 500 C C . CYS A 1 68 ? -9.328 3.386 17.493 1.00 90.12 68 CYS A C 1
ATOM 502 O O . CYS A 1 68 ? -9.046 2.492 18.294 1.00 90.12 68 CYS A O 1
ATOM 504 N N . ARG A 1 69 ? -9.190 4.679 17.802 1.00 88.00 69 ARG A N 1
ATOM 505 C CA . ARG A 1 69 ? -8.804 5.135 19.146 1.00 88.00 69 ARG A CA 1
ATOM 506 C C . ARG A 1 69 ? -10.041 5.432 19.980 1.00 88.00 69 ARG A C 1
ATOM 508 O O . ARG A 1 69 ? -10.966 6.086 19.510 1.00 88.00 69 ARG A O 1
ATOM 515 N N . CYS A 1 70 ? -10.067 4.981 21.229 1.00 84.56 70 CYS A N 1
ATOM 516 C CA . CYS A 1 70 ? -11.111 5.389 22.167 1.00 84.56 70 CYS A 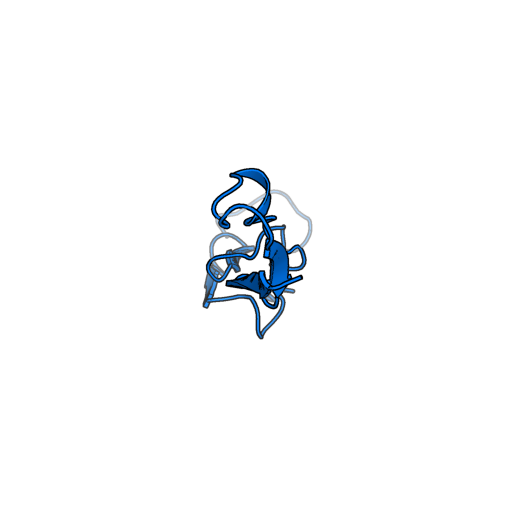CA 1
ATOM 517 C C . CYS A 1 70 ? -10.976 6.881 22.484 1.00 84.56 70 CYS A C 1
ATOM 519 O O . CYS A 1 70 ? -9.859 7.392 22.592 1.00 84.56 70 CYS A O 1
ATOM 521 N N . LYS A 1 71 ? -12.117 7.556 22.598 1.00 69.38 71 LYS A N 1
ATOM 522 C CA . LYS A 1 71 ? -12.187 8.967 22.970 1.00 69.38 71 LYS A CA 1
ATOM 523 C C . LYS A 1 71 ? -12.124 9.161 24.481 1.00 69.38 71 LYS A C 1
ATOM 525 O O . LYS A 1 71 ? -12.599 8.257 25.204 1.00 69.38 71 LYS A O 1
#